Protein AF-A0A4Y5RX57-F1 (afdb_monomer_lite)

Structure (mmCIF, N/CA/C/O backbone):
data_AF-A0A4Y5RX57-F1
#
_entry.id   AF-A0A4Y5RX57-F1
#
loop_
_atom_site.group_PDB
_atom_site.id
_atom_site.type_symbol
_atom_site.label_atom_id
_atom_site.label_alt_id
_atom_site.label_comp_id
_atom_site.label_asym_id
_atom_site.label_entity_id
_atom_site.label_seq_id
_atom_site.pdbx_PDB_ins_code
_atom_site.Cartn_x
_atom_site.Cartn_y
_atom_site.Cartn_z
_atom_site.occupancy
_atom_site.B_iso_or_equiv
_atom_site.auth_seq_id
_atom_site.auth_comp_id
_atom_site.auth_asym_id
_atom_site.auth_atom_id
_atom_site.pdbx_PDB_model_num
ATOM 1 N N . ILE A 1 1 ? -6.504 8.879 -11.664 1.00 81.62 1 ILE A N 1
ATOM 2 C CA . ILE A 1 1 ? -5.402 7.897 -11.843 1.00 81.62 1 ILE A CA 1
ATOM 3 C C . ILE A 1 1 ? -5.694 6.903 -12.967 1.00 81.62 1 ILE A C 1
ATOM 5 O O . ILE A 1 1 ? -4.840 6.722 -13.817 1.00 81.62 1 ILE A O 1
ATOM 9 N N . MET A 1 2 ? -6.914 6.359 -13.044 1.00 87.00 2 MET A N 1
ATOM 10 C CA . MET A 1 2 ? -7.312 5.394 -14.079 1.00 87.00 2 MET A CA 1
ATOM 11 C C . MET A 1 2 ? -7.167 5.936 -15.513 1.00 87.00 2 MET A C 1
ATOM 13 O O . MET A 1 2 ? -6.501 5.310 -16.330 1.00 87.00 2 MET A O 1
ATOM 17 N N . GLU A 1 3 ? -7.710 7.120 -15.817 1.00 87.06 3 GLU A N 1
ATOM 18 C CA . GLU A 1 3 ? -7.596 7.709 -17.167 1.00 87.06 3 GLU A CA 1
ATOM 19 C C . GLU A 1 3 ? -6.145 7.977 -17.582 1.00 87.06 3 GLU A C 1
ATOM 21 O O . GLU A 1 3 ? -5.744 7.650 -18.697 1.00 87.06 3 GLU A O 1
ATOM 26 N N . PHE A 1 4 ? -5.329 8.488 -16.656 1.00 89.88 4 PHE A N 1
ATOM 27 C CA . PHE A 1 4 ? -3.900 8.687 -16.892 1.00 89.88 4 PHE A CA 1
ATOM 28 C C . PHE A 1 4 ? -3.190 7.364 -17.207 1.00 89.88 4 PHE A C 1
ATOM 30 O O . PHE A 1 4 ? -2.400 7.296 -18.145 1.00 89.88 4 PHE A O 1
ATOM 37 N N . SER A 1 5 ? -3.498 6.295 -16.466 1.00 87.62 5 SER A N 1
ATOM 38 C CA . SER A 1 5 ? -2.926 4.971 -16.711 1.00 87.62 5 SER A CA 1
ATOM 39 C C . SER A 1 5 ? -3.338 4.385 -18.064 1.00 87.62 5 SER A C 1
ATOM 41 O O . SER A 1 5 ? -2.511 3.721 -18.682 1.00 87.62 5 SER A O 1
ATOM 43 N N . MET A 1 6 ? -4.558 4.652 -18.555 1.00 86.50 6 MET A N 1
ATOM 44 C CA . MET A 1 6 ? -4.973 4.218 -19.902 1.00 86.50 6 MET A CA 1
ATOM 45 C C . MET A 1 6 ? -4.130 4.868 -20.992 1.00 86.50 6 MET A C 1
ATOM 47 O O . MET A 1 6 ? -3.714 4.196 -21.930 1.00 86.50 6 MET A O 1
ATOM 51 N N . TRP A 1 7 ? -3.864 6.165 -20.854 1.00 89.50 7 TRP A N 1
ATOM 52 C CA . TRP A 1 7 ? -3.035 6.892 -21.805 1.00 89.50 7 TRP A CA 1
ATOM 53 C C . TRP A 1 7 ? -1.556 6.483 -21.712 1.00 89.50 7 TRP A C 1
ATOM 55 O O . TRP A 1 7 ? -0.926 6.215 -22.731 1.00 89.50 7 TRP A O 1
ATOM 65 N N . TYR A 1 8 ? -1.009 6.368 -20.498 1.00 89.88 8 TYR A N 1
ATOM 66 C CA . TYR A 1 8 ? 0.408 6.060 -20.273 1.00 89.88 8 TYR A CA 1
ATOM 67 C C . TYR A 1 8 ? 0.797 4.629 -20.689 1.00 89.88 8 TYR A C 1
ATOM 69 O O . TYR A 1 8 ? 1.861 4.427 -21.267 1.00 89.88 8 TYR A O 1
ATOM 77 N N . MET A 1 9 ? -0.062 3.637 -20.421 1.00 87.56 9 MET A N 1
ATOM 78 C CA . MET A 1 9 ? 0.176 2.217 -20.739 1.00 87.56 9 MET A CA 1
ATOM 79 C C . MET A 1 9 ? -0.458 1.782 -22.072 1.00 87.56 9 MET A C 1
ATOM 81 O O . MET A 1 9 ? -0.570 0.586 -22.323 1.00 87.56 9 MET A O 1
ATOM 85 N N . HIS A 1 10 ? -0.886 2.713 -22.934 1.00 85.00 10 HIS A N 1
ATOM 86 C CA . HIS A 1 10 ? -1.651 2.402 -24.155 1.00 85.00 10 HIS A CA 1
ATOM 87 C C . HIS A 1 10 ? -0.942 1.411 -25.103 1.00 85.00 10 HIS A C 1
ATOM 89 O O . HIS A 1 10 ? -1.577 0.749 -25.921 1.00 85.00 10 HIS A O 1
ATOM 95 N N . THR A 1 11 ? 0.383 1.305 -25.025 1.00 84.56 11 THR A N 1
ATOM 96 C CA . THR A 1 11 ? 1.196 0.409 -25.859 1.00 84.56 11 THR A CA 1
ATOM 97 C C . THR A 1 11 ? 1.417 -0.983 -25.256 1.00 84.56 11 THR A C 1
ATOM 99 O O . THR A 1 11 ? 1.936 -1.855 -25.952 1.00 84.56 11 THR A O 1
ATOM 102 N N . ASP A 1 12 ? 1.036 -1.221 -23.996 1.00 85.19 12 ASP A N 1
ATOM 103 C CA . ASP A 1 12 ? 1.241 -2.502 -23.309 1.00 85.19 12 ASP A CA 1
ATOM 104 C C . ASP A 1 12 ? 0.097 -3.494 -23.628 1.00 85.19 12 ASP A C 1
ATOM 106 O O . ASP A 1 12 ? -1.075 -3.193 -23.370 1.00 85.19 12 ASP A O 1
ATOM 110 N N . PRO A 1 13 ? 0.394 -4.705 -24.144 1.00 84.25 13 PRO A N 1
ATOM 111 C CA . PRO A 1 13 ? -0.624 -5.716 -24.444 1.00 84.25 13 PRO A CA 1
ATOM 112 C C . PRO A 1 13 ? -1.380 -6.232 -23.205 1.00 84.25 13 PRO A C 1
ATOM 114 O O . PRO A 1 13 ? -2.476 -6.779 -23.341 1.00 84.25 13 PRO A O 1
ATOM 117 N N . TYR A 1 14 ? -0.839 -6.062 -21.994 1.00 86.75 14 TYR A N 1
ATOM 118 C CA . TYR A 1 14 ? -1.425 -6.552 -20.741 1.00 86.75 14 TYR A CA 1
ATOM 119 C C . TYR A 1 14 ? -2.121 -5.464 -19.907 1.00 86.75 14 TYR A C 1
ATOM 121 O O . TYR A 1 14 ? -2.437 -5.695 -18.733 1.00 86.75 14 TYR A O 1
ATOM 129 N N . ILE A 1 15 ? -2.442 -4.311 -20.506 1.00 87.25 15 ILE A N 1
ATOM 130 C CA . ILE A 1 15 ? -3.071 -3.159 -19.835 1.00 87.25 15 ILE A CA 1
ATOM 131 C C . ILE A 1 15 ? -4.309 -3.524 -18.998 1.00 87.25 15 ILE A C 1
ATOM 133 O O . ILE A 1 15 ? -4.464 -3.047 -17.875 1.00 87.25 15 ILE A O 1
ATOM 137 N N . ASN A 1 16 ? -5.151 -4.448 -19.475 1.00 87.88 16 ASN A N 1
ATOM 138 C CA . ASN A 1 16 ? -6.363 -4.878 -18.767 1.00 87.88 16 ASN A CA 1
ATOM 139 C C . ASN A 1 16 ? -6.067 -5.519 -17.402 1.00 87.88 16 ASN A C 1
ATOM 141 O O . ASN A 1 16 ? -6.861 -5.394 -16.469 1.00 87.88 16 ASN A O 1
ATOM 145 N N . ARG A 1 17 ? -4.937 -6.224 -17.266 1.00 89.25 17 ARG A N 1
ATOM 146 C CA . ARG A 1 17 ? -4.535 -6.847 -15.998 1.00 89.25 17 ARG A CA 1
ATOM 147 C C . ARG A 1 17 ? -3.961 -5.803 -15.039 1.00 89.25 17 ARG A C 1
ATOM 149 O O . ARG A 1 17 ? -4.326 -5.829 -13.867 1.00 89.25 17 ARG A O 1
ATOM 156 N N . PHE A 1 18 ? -3.169 -4.853 -15.540 1.00 90.56 18 PHE A N 1
ATOM 157 C CA . PHE A 1 18 ? -2.704 -3.708 -14.749 1.00 90.56 18 PHE A CA 1
ATOM 158 C C . PHE A 1 18 ? -3.888 -2.909 -14.195 1.00 90.56 18 PHE A C 1
ATOM 160 O O . PHE A 1 18 ? -3.945 -2.611 -13.006 1.00 90.56 18 PHE A O 1
ATOM 167 N N . PHE A 1 19 ? -4.891 -2.650 -15.037 1.00 90.94 19 PHE A N 1
ATOM 168 C CA . PHE A 1 19 ? -6.096 -1.922 -14.649 1.00 90.94 19 PHE A CA 1
ATOM 169 C C . PHE A 1 19 ? -6.887 -2.620 -13.541 1.00 90.94 19 PHE A C 1
ATOM 171 O O . PHE A 1 19 ? -7.376 -1.963 -12.625 1.00 90.94 19 PHE A O 1
ATOM 178 N N . LYS A 1 20 ? -6.984 -3.955 -13.585 1.00 92.06 20 LYS A N 1
ATOM 179 C CA . LYS A 1 20 ? -7.620 -4.743 -12.518 1.00 92.06 20 LYS A CA 1
ATOM 180 C C . LYS A 1 20 ? -6.857 -4.639 -11.199 1.00 92.06 20 LYS A C 1
ATOM 182 O O . LYS A 1 20 ? -7.493 -4.495 -10.159 1.00 92.06 20 LYS A O 1
ATOM 187 N N . TYR A 1 21 ? -5.524 -4.674 -11.230 1.00 93.38 21 TYR A N 1
ATOM 188 C CA . TYR A 1 21 ? -4.709 -4.484 -10.027 1.00 93.38 21 TYR A CA 1
ATOM 189 C C . TYR A 1 21 ? -4.822 -3.066 -9.473 1.00 93.38 21 TYR A C 1
ATOM 191 O O . TYR A 1 21 ? -4.994 -2.899 -8.269 1.00 93.38 21 TYR A O 1
ATOM 199 N N . LEU A 1 22 ? -4.824 -2.053 -10.339 1.00 93.56 22 LEU A N 1
ATOM 200 C CA . LEU A 1 22 ? -5.018 -0.665 -9.932 1.00 93.56 22 LEU A CA 1
ATOM 201 C 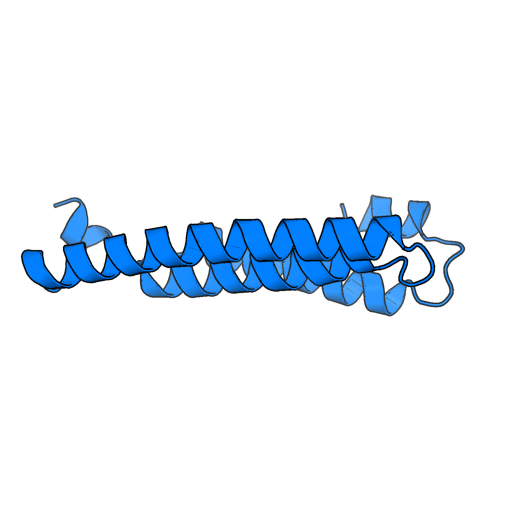C . LEU A 1 22 ? -6.419 -0.434 -9.344 1.00 93.56 22 LEU A C 1
ATOM 203 O O . LEU A 1 22 ? -6.560 0.246 -8.332 1.00 93.56 22 LEU A O 1
ATOM 207 N N . LEU A 1 23 ? -7.456 -1.042 -9.924 1.00 94.25 23 LEU A N 1
ATOM 208 C CA . LEU A 1 23 ? -8.807 -0.988 -9.371 1.00 94.25 23 LEU A CA 1
ATOM 209 C C . LEU A 1 23 ? -8.880 -1.675 -8.002 1.00 94.25 23 LEU A C 1
ATOM 211 O O . LEU A 1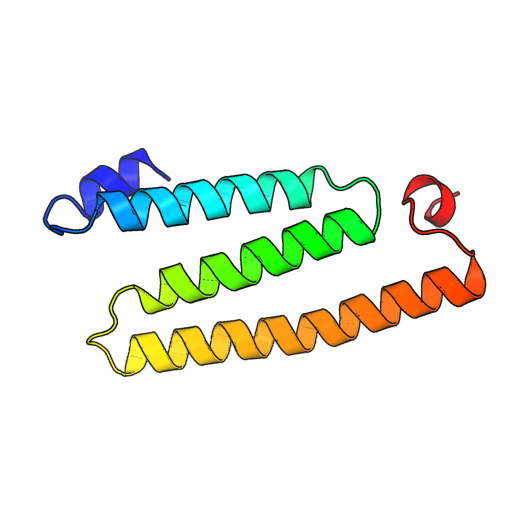 23 ? -9.453 -1.117 -7.071 1.00 94.25 23 LEU A O 1
ATOM 215 N N . MET A 1 24 ? -8.283 -2.861 -7.867 1.00 94.44 24 MET A N 1
ATOM 216 C CA . MET A 1 24 ? -8.249 -3.583 -6.596 1.00 94.44 24 MET A CA 1
ATOM 217 C C . MET A 1 24 ? -7.499 -2.788 -5.523 1.00 94.44 24 MET A C 1
ATOM 219 O O . MET A 1 24 ? -7.986 -2.703 -4.401 1.00 94.44 24 MET A O 1
ATOM 223 N N . PHE A 1 25 ? -6.400 -2.121 -5.887 1.00 94.88 25 PHE A N 1
ATOM 224 C CA . PHE A 1 25 ? -5.681 -1.197 -5.012 1.00 94.88 25 PHE A CA 1
ATOM 225 C C . PHE A 1 25 ? -6.581 -0.058 -4.502 1.00 94.88 25 PHE A C 1
ATOM 227 O O . PHE A 1 25 ? -6.607 0.232 -3.304 1.00 94.88 25 PHE A O 1
ATOM 234 N N . LEU A 1 26 ? -7.369 0.564 -5.386 1.00 94.88 26 LEU A N 1
ATOM 235 C CA . LEU A 1 26 ? -8.317 1.612 -4.993 1.00 94.88 26 LEU A CA 1
ATOM 236 C C . LEU A 1 26 ? -9.408 1.076 -4.057 1.00 94.88 26 LEU A C 1
ATOM 238 O O . LEU A 1 26 ? -9.741 1.734 -3.075 1.00 94.88 26 LEU A O 1
ATOM 242 N N . ILE A 1 27 ? -9.932 -0.125 -4.316 1.00 95.25 27 ILE A N 1
ATOM 243 C CA . ILE A 1 27 ? -10.930 -0.763 -3.445 1.00 95.25 27 ILE A CA 1
ATOM 244 C C . ILE A 1 27 ? -10.337 -1.039 -2.058 1.00 95.25 27 ILE A C 1
ATOM 246 O O . ILE A 1 27 ? -10.957 -0.691 -1.055 1.00 95.25 27 ILE A O 1
ATOM 250 N N . THR A 1 28 ? -9.129 -1.605 -1.975 1.00 94.69 28 THR A N 1
ATOM 251 C CA . THR A 1 28 ? -8.465 -1.861 -0.686 1.00 94.69 28 THR A CA 1
ATOM 252 C C . THR A 1 28 ? -8.191 -0.571 0.080 1.00 94.69 28 THR A C 1
ATOM 254 O O . THR A 1 28 ? -8.358 -0.535 1.296 1.00 94.69 28 THR A O 1
ATOM 257 N N . MET A 1 29 ? -7.868 0.517 -0.625 1.00 94.56 29 MET A N 1
ATOM 258 C CA . MET A 1 29 ? -7.699 1.830 -0.005 1.00 94.56 29 MET A CA 1
ATOM 259 C C . MET A 1 29 ? -9.022 2.381 0.546 1.00 94.56 29 MET A C 1
ATOM 261 O O . MET A 1 29 ? -9.046 2.946 1.636 1.00 94.56 29 MET A O 1
ATOM 265 N N . MET A 1 30 ? -10.142 2.177 -0.154 1.00 95.12 30 MET A N 1
ATOM 266 C CA . MET A 1 30 ? -11.460 2.557 0.365 1.00 95.12 30 MET A CA 1
ATOM 267 C C . MET A 1 30 ? -11.829 1.765 1.625 1.00 95.12 30 MET A C 1
ATOM 269 O O . MET A 1 30 ? -12.346 2.350 2.576 1.00 95.12 30 MET A O 1
ATOM 273 N N . ILE A 1 31 ? -11.529 0.461 1.674 1.00 94.06 31 ILE A N 1
ATOM 274 C CA . ILE A 1 31 ? -11.741 -0.371 2.875 1.00 94.06 31 ILE A CA 1
ATOM 275 C C . ILE A 1 31 ? -10.905 0.151 4.048 1.00 94.06 31 ILE A C 1
ATOM 277 O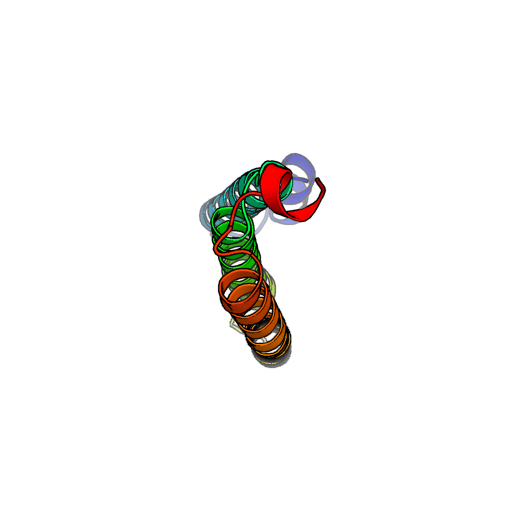 O . ILE A 1 31 ? -11.407 0.212 5.168 1.00 94.06 31 ILE A O 1
ATOM 281 N N . LEU A 1 32 ? -9.662 0.565 3.781 1.00 93.69 32 LEU A N 1
ATOM 282 C CA . LEU A 1 32 ? -8.754 1.124 4.781 1.00 93.69 32 LEU A CA 1
ATOM 283 C C . LEU A 1 32 ? -9.293 2.438 5.362 1.00 93.69 32 LEU A C 1
ATOM 285 O O . LEU A 1 32 ? -9.375 2.583 6.576 1.00 93.69 32 LEU A O 1
ATOM 289 N N . VAL A 1 33 ? -9.697 3.383 4.509 1.00 94.12 33 VAL A N 1
ATOM 290 C CA . VAL A 1 33 ? -10.176 4.712 4.942 1.00 94.12 33 VAL A CA 1
ATOM 291 C C . VAL A 1 33 ? -11.526 4.639 5.661 1.00 94.12 33 VAL A C 1
ATOM 293 O O . VAL A 1 33 ? -11.813 5.468 6.518 1.00 94.12 33 VAL A O 1
ATOM 296 N N . THR A 1 34 ? -12.358 3.651 5.331 1.00 93.31 34 THR A N 1
ATOM 297 C CA . THR A 1 34 ? -13.680 3.455 5.955 1.00 93.31 34 THR A CA 1
ATOM 298 C C . THR A 1 34 ? -13.654 2.520 7.163 1.00 93.31 34 THR A C 1
ATOM 300 O O . THR A 1 34 ? -14.711 2.181 7.696 1.00 93.31 34 THR A O 1
ATOM 303 N N . ALA A 1 35 ? -12.472 2.080 7.598 1.00 91.50 35 ALA A N 1
ATOM 304 C CA . ALA A 1 35 ? -12.348 1.154 8.709 1.00 91.50 35 ALA A CA 1
ATOM 305 C C . ALA A 1 35 ? -12.863 1.762 10.020 1.00 91.50 35 ALA A C 1
ATOM 307 O O . ALA A 1 35 ? -12.376 2.797 10.469 1.00 91.50 35 ALA A O 1
ATOM 308 N N . ASN A 1 36 ? -13.820 1.079 10.655 1.00 89.62 36 ASN A N 1
ATOM 309 C CA . ASN A 1 36 ? -14.368 1.478 11.959 1.00 89.62 36 ASN A CA 1
ATOM 310 C C . ASN A 1 36 ? -13.821 0.647 13.138 1.00 89.62 36 ASN A C 1
ATOM 312 O O . ASN A 1 36 ? -14.077 0.938 14.305 1.00 89.62 36 ASN A O 1
ATOM 316 N N . ASN A 1 37 ? -13.045 -0.389 12.838 1.00 89.50 37 ASN A N 1
ATOM 317 C CA . ASN A 1 37 ? -12.370 -1.211 13.828 1.00 89.50 37 ASN A CA 1
ATOM 318 C C . ASN A 1 37 ? -10.940 -1.515 13.379 1.00 89.50 37 ASN A C 1
ATOM 320 O O . ASN A 1 37 ? -10.605 -1.458 12.190 1.00 89.50 37 ASN A O 1
ATOM 324 N N . LEU A 1 38 ? -10.089 -1.857 14.348 1.00 89.19 38 LEU A N 1
ATOM 325 C CA . LEU A 1 38 ? -8.685 -2.185 14.100 1.00 89.19 38 LEU A CA 1
ATOM 326 C C . LEU A 1 38 ? -8.533 -3.387 13.156 1.00 89.19 38 LEU A C 1
ATOM 328 O O . LEU A 1 38 ? -7.560 -3.462 12.410 1.00 89.19 38 LEU A O 1
ATOM 332 N N . PHE A 1 39 ? -9.499 -4.311 13.146 1.00 89.12 39 PHE A N 1
ATOM 333 C CA . PHE A 1 39 ? -9.467 -5.486 12.274 1.00 89.12 39 PHE A CA 1
ATOM 334 C C . PHE A 1 39 ? -9.690 -5.151 10.798 1.00 89.12 39 PHE A C 1
ATOM 336 O O . PHE A 1 39 ? -8.925 -5.581 9.940 1.00 89.12 39 PHE A O 1
ATOM 343 N N . GLN A 1 40 ? -10.705 -4.349 10.485 1.00 91.25 40 GLN A N 1
ATOM 344 C CA . GLN A 1 40 ? -10.975 -3.867 9.134 1.00 91.25 40 GLN A CA 1
ATOM 345 C C . GLN A 1 40 ? -9.832 -2.978 8.643 1.00 91.25 40 GLN A C 1
ATOM 347 O O . GLN A 1 40 ? -9.460 -3.065 7.472 1.00 91.25 40 GLN A O 1
ATOM 352 N N . LEU A 1 41 ? -9.235 -2.179 9.538 1.00 92.94 4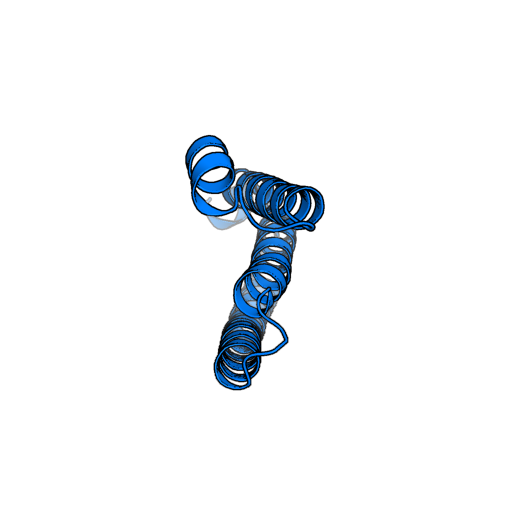1 LEU A N 1
ATOM 353 C CA . LEU A 1 41 ? -8.052 -1.386 9.216 1.00 92.94 41 LEU A CA 1
ATOM 354 C C . LEU A 1 41 ? -6.882 -2.299 8.821 1.00 92.94 41 LEU A C 1
ATOM 356 O O . LEU A 1 41 ? -6.249 -2.052 7.798 1.00 92.94 41 LEU A O 1
ATOM 360 N N . PHE A 1 42 ? -6.654 -3.386 9.565 1.00 93.00 42 PHE A N 1
ATOM 361 C CA . PHE A 1 42 ? -5.628 -4.381 9.243 1.00 93.00 42 PHE A CA 1
ATOM 362 C C . PHE A 1 42 ? -5.884 -5.080 7.898 1.00 93.00 42 PHE A C 1
ATOM 364 O O . PHE A 1 42 ? -4.971 -5.218 7.089 1.00 93.00 42 PHE A O 1
ATOM 371 N N . ILE A 1 43 ? -7.133 -5.456 7.603 1.00 92.62 43 ILE A N 1
ATOM 372 C CA . ILE A 1 43 ? -7.499 -6.049 6.304 1.00 92.62 43 ILE A CA 1
ATOM 373 C C . ILE A 1 43 ? -7.220 -5.073 5.152 1.00 92.62 43 ILE A C 1
ATOM 375 O O . ILE A 1 43 ? -6.653 -5.463 4.129 1.00 92.62 43 ILE A O 1
ATOM 379 N N . GLY A 1 44 ? -7.616 -3.806 5.304 1.00 94.19 44 GLY A N 1
ATOM 380 C CA . GLY A 1 44 ? -7.340 -2.769 4.310 1.00 94.19 44 GLY A CA 1
ATOM 381 C C . GLY A 1 44 ? -5.839 -2.554 4.114 1.00 94.19 44 GLY A C 1
ATOM 382 O O . GLY A 1 44 ? -5.369 -2.480 2.979 1.00 94.19 44 GLY A O 1
ATOM 383 N N . TRP A 1 45 ? -5.086 -2.519 5.214 1.00 94.50 45 TRP A N 1
ATOM 384 C CA . TRP A 1 45 ? -3.634 -2.357 5.236 1.00 94.50 45 TRP A CA 1
ATOM 385 C C . TRP A 1 45 ? -2.908 -3.474 4.474 1.00 94.50 45 TRP A C 1
ATOM 387 O O . TRP A 1 45 ? -2.153 -3.198 3.540 1.00 94.50 45 TRP A O 1
ATOM 397 N N . GLU A 1 46 ? -3.215 -4.736 4.783 1.00 93.75 46 GLU A N 1
ATOM 398 C CA . GLU A 1 46 ? -2.692 -5.910 4.071 1.00 93.75 46 GLU A CA 1
ATOM 399 C C . GLU A 1 46 ? -3.019 -5.873 2.574 1.00 93.75 46 GLU A C 1
ATOM 401 O O . GLU A 1 46 ? -2.161 -6.128 1.724 1.00 93.75 46 GLU A O 1
ATOM 406 N N . GLY A 1 47 ? -4.265 -5.526 2.237 1.00 92.94 47 GLY A N 1
ATOM 407 C CA . GLY A 1 47 ? -4.723 -5.431 0.854 1.00 92.94 47 GLY A CA 1
ATOM 408 C C . GLY A 1 47 ? -3.921 -4.411 0.044 1.00 92.94 47 GLY A C 1
ATOM 409 O O . GLY A 1 47 ? -3.455 -4.719 -1.057 1.00 92.94 47 GLY A O 1
ATOM 410 N N . VAL A 1 48 ? -3.694 -3.223 0.611 1.00 94.50 48 VAL A N 1
ATOM 411 C CA . VAL A 1 48 ? -2.857 -2.175 0.006 1.00 94.50 48 VAL A CA 1
ATOM 412 C C . VAL A 1 48 ? -1.402 -2.650 -0.125 1.00 94.50 48 VAL A C 1
ATOM 414 O O . VAL A 1 48 ? -0.770 -2.432 -1.166 1.00 94.50 48 VAL A O 1
ATOM 417 N N . GLY A 1 49 ? -0.878 -3.364 0.875 1.00 93.12 49 GLY A N 1
ATOM 418 C CA . GLY A 1 49 ? 0.470 -3.938 0.857 1.00 93.12 49 GLY A CA 1
ATOM 419 C C . GLY A 1 49 ? 0.691 -4.967 -0.260 1.00 93.12 49 GLY A C 1
ATOM 420 O O . GLY A 1 49 ? 1.688 -4.904 -0.979 1.00 93.12 49 GLY A O 1
ATOM 421 N N . ILE A 1 50 ? -0.258 -5.881 -0.474 1.00 92.19 50 ILE A N 1
ATOM 422 C CA . ILE A 1 50 ? -0.158 -6.906 -1.528 1.00 92.19 50 ILE A CA 1
ATOM 423 C C . ILE A 1 50 ? -0.323 -6.283 -2.920 1.00 92.19 50 ILE A C 1
ATOM 425 O O . ILE A 1 50 ? 0.428 -6.608 -3.842 1.00 92.19 50 ILE A O 1
ATOM 429 N N . MET A 1 51 ? -1.288 -5.375 -3.094 1.00 93.06 51 MET A N 1
ATOM 430 C CA . MET A 1 51 ? -1.522 -4.747 -4.397 1.00 93.06 51 MET A CA 1
ATOM 431 C C . MET A 1 51 ? -0.370 -3.822 -4.804 1.00 93.06 51 MET A C 1
ATOM 433 O O . MET A 1 51 ? 0.016 -3.815 -5.973 1.00 93.06 51 MET A O 1
ATOM 437 N N . SER A 1 52 ? 0.231 -3.094 -3.856 1.00 91.19 52 SER A N 1
ATOM 438 C CA . SER A 1 52 ? 1.422 -2.276 -4.131 1.00 91.19 52 SER A CA 1
ATOM 439 C C . SER A 1 52 ? 2.619 -3.125 -4.569 1.00 91.19 52 SER A C 1
ATOM 441 O O . SER A 1 52 ? 3.269 -2.775 -5.553 1.00 91.19 52 SER A O 1
ATOM 443 N N . PHE A 1 53 ? 2.855 -4.281 -3.938 1.00 91.00 53 PHE A N 1
ATOM 444 C CA . PHE A 1 53 ? 3.885 -5.234 -4.370 1.00 91.00 53 PHE A CA 1
ATOM 445 C C . PHE A 1 53 ? 3.707 -5.659 -5.837 1.00 91.00 53 PHE A C 1
ATOM 447 O O . PHE A 1 53 ? 4.651 -5.595 -6.626 1.00 91.00 53 PHE A O 1
ATOM 454 N N . LEU A 1 54 ? 2.485 -6.042 -6.224 1.00 90.31 54 LEU A N 1
ATOM 455 C CA . LEU A 1 54 ? 2.182 -6.481 -7.591 1.00 90.31 54 LEU A CA 1
ATOM 456 C C . LEU A 1 54 ? 2.330 -5.358 -8.627 1.00 90.31 54 LEU A C 1
ATOM 458 O O . LEU A 1 54 ? 2.763 -5.621 -9.748 1.00 90.31 54 LEU A O 1
ATOM 462 N N . LEU A 1 55 ? 1.976 -4.121 -8.267 1.00 90.50 55 LEU A N 1
ATOM 463 C CA . LEU A 1 55 ? 2.082 -2.963 -9.159 1.00 90.50 55 LEU A CA 1
ATOM 464 C C . LEU A 1 55 ? 3.535 -2.501 -9.346 1.00 90.50 55 LEU A C 1
ATOM 466 O O . LEU A 1 55 ? 3.921 -2.179 -10.468 1.00 90.50 55 LEU A O 1
ATOM 470 N N . ILE A 1 56 ? 4.353 -2.506 -8.287 1.00 89.88 56 ILE A N 1
ATOM 471 C CA . ILE A 1 56 ? 5.790 -2.181 -8.376 1.00 89.88 56 ILE A CA 1
ATOM 472 C C . ILE A 1 56 ? 6.517 -3.246 -9.207 1.00 89.88 56 ILE A C 1
ATOM 474 O O . ILE A 1 56 ? 7.311 -2.921 -10.089 1.00 89.88 56 ILE A O 1
ATOM 478 N N . GLY A 1 57 ? 6.188 -4.518 -8.977 1.00 87.19 57 GLY A N 1
ATOM 479 C CA . GLY A 1 57 ? 6.746 -5.656 -9.704 1.00 87.19 57 GLY A CA 1
ATOM 480 C C . GLY A 1 57 ? 6.184 -5.866 -11.114 1.00 87.19 57 GLY A C 1
ATOM 481 O O . GLY A 1 57 ? 6.486 -6.892 -11.714 1.00 87.19 57 GLY A O 1
ATOM 482 N N . TRP A 1 58 ? 5.374 -4.947 -11.663 1.00 88.19 58 TRP A N 1
ATOM 483 C CA . TRP A 1 58 ? 4.715 -5.134 -12.967 1.00 88.19 58 TRP A CA 1
ATOM 484 C C . TRP A 1 58 ? 5.705 -5.452 -14.097 1.00 88.19 58 TRP A C 1
ATOM 486 O O . TRP A 1 58 ? 5.473 -6.337 -14.921 1.00 88.19 58 TRP A O 1
ATOM 496 N N . TRP A 1 59 ? 6.844 -4.758 -14.115 1.00 84.50 59 TRP A N 1
ATOM 497 C CA . TRP A 1 59 ? 7.899 -4.956 -15.108 1.00 84.50 59 TRP A CA 1
ATOM 498 C C . TRP A 1 59 ? 8.854 -6.081 -14.690 1.00 84.50 59 TRP A C 1
ATOM 500 O O . TRP A 1 59 ? 10.040 -5.839 -14.464 1.00 84.50 59 TRP A O 1
ATOM 510 N N . TYR A 1 60 ? 8.346 -7.318 -14.642 1.00 75.50 60 TYR A N 1
ATOM 511 C CA . TYR A 1 60 ? 9.071 -8.514 -14.175 1.00 75.50 60 TYR A CA 1
ATOM 512 C C . TYR A 1 60 ? 10.449 -8.734 -14.824 1.00 75.50 60 TYR A C 1
ATOM 514 O O . TYR A 1 60 ? 11.320 -9.363 -14.225 1.00 75.50 60 TYR A O 1
ATOM 522 N N . GLY A 1 61 ? 10.654 -8.233 -16.049 1.00 73.69 61 GLY A N 1
ATOM 523 C CA . GLY A 1 61 ? 11.912 -8.360 -16.791 1.00 73.69 61 GLY A CA 1
ATOM 524 C C . GLY A 1 61 ? 13.061 -7.488 -16.271 1.00 73.69 61 GLY A C 1
ATOM 525 O O . GLY A 1 61 ? 14.200 -7.692 -16.682 1.00 73.69 61 GLY A O 1
ATOM 526 N N . ARG A 1 62 ? 12.798 -6.524 -15.379 1.00 83.00 62 ARG A N 1
ATOM 527 C CA . ARG A 1 62 ? 13.833 -5.681 -14.766 1.00 83.00 62 ARG A CA 1
ATOM 528 C C . ARG A 1 62 ? 14.147 -6.198 -13.368 1.00 83.00 62 ARG A C 1
ATOM 530 O O . ARG A 1 62 ? 13.294 -6.142 -12.484 1.00 83.00 62 ARG A O 1
ATOM 537 N N . ALA A 1 63 ? 15.383 -6.650 -13.157 1.00 81.38 63 ALA A N 1
ATOM 538 C CA . ALA A 1 63 ? 15.843 -7.110 -11.846 1.00 81.38 63 ALA A CA 1
ATOM 539 C C . ALA A 1 63 ? 15.628 -6.040 -10.759 1.00 81.38 63 ALA A C 1
ATOM 541 O O . ALA A 1 63 ? 15.160 -6.369 -9.673 1.00 81.38 63 ALA A O 1
ATOM 542 N N . ASP A 1 64 ? 15.848 -4.766 -11.097 1.00 83.25 64 ASP A N 1
ATOM 543 C CA . ASP A 1 64 ? 15.644 -3.629 -10.191 1.00 83.25 64 ASP A CA 1
ATOM 544 C C . ASP A 1 64 ? 14.182 -3.459 -9.747 1.00 83.25 64 ASP A C 1
ATOM 546 O O . ASP A 1 64 ? 13.912 -3.078 -8.612 1.00 83.25 64 ASP A O 1
ATOM 550 N N . ALA A 1 65 ? 13.214 -3.761 -10.620 1.00 82.44 65 ALA A N 1
ATOM 551 C CA . ALA A 1 65 ? 11.796 -3.668 -10.271 1.00 82.44 65 ALA A CA 1
ATOM 552 C C . ALA A 1 65 ? 11.393 -4.783 -9.294 1.00 82.44 65 ALA A C 1
ATOM 554 O O . ALA A 1 65 ? 10.641 -4.544 -8.350 1.00 82.44 65 ALA A O 1
ATOM 555 N N . ASN A 1 66 ? 11.940 -5.988 -9.478 1.00 85.50 66 ASN A N 1
ATOM 556 C CA . ASN A 1 66 ? 11.684 -7.114 -8.583 1.00 85.50 66 ASN A CA 1
ATOM 557 C C . ASN A 1 66 ? 12.334 -6.910 -7.208 1.00 85.50 66 ASN A C 1
ATOM 559 O O . ASN A 1 66 ? 11.710 -7.216 -6.191 1.00 85.50 66 ASN A O 1
ATOM 563 N N . THR A 1 67 ? 13.557 -6.370 -7.152 1.00 88.19 67 THR A N 1
ATOM 564 C CA . THR A 1 67 ? 14.212 -6.053 -5.873 1.00 88.19 67 THR A CA 1
ATOM 565 C C . THR A 1 67 ? 13.494 -4.919 -5.146 1.00 88.19 67 THR A C 1
ATOM 567 O O . THR A 1 67 ? 13.267 -5.034 -3.943 1.00 88.19 67 THR A O 1
ATOM 570 N N . ALA A 1 68 ? 13.048 -3.879 -5.859 1.00 88.81 68 ALA A N 1
ATOM 571 C CA . ALA A 1 68 ? 12.250 -2.798 -5.282 1.00 88.81 68 ALA A CA 1
ATOM 572 C C . ALA A 1 68 ? 10.889 -3.288 -4.757 1.00 88.81 68 ALA A C 1
ATOM 574 O O . ALA A 1 68 ? 10.481 -2.914 -3.657 1.00 88.81 68 ALA A O 1
ATOM 575 N N . ALA A 1 69 ? 10.202 -4.166 -5.497 1.00 88.62 69 ALA A N 1
ATOM 576 C CA . ALA A 1 69 ? 8.957 -4.775 -5.033 1.00 88.62 69 ALA A CA 1
ATOM 577 C C . ALA A 1 69 ? 9.192 -5.593 -3.754 1.00 88.62 69 ALA A C 1
ATOM 579 O O . ALA A 1 69 ? 8.464 -5.438 -2.773 1.00 88.62 69 ALA A O 1
ATOM 580 N N . LEU A 1 70 ? 10.250 -6.412 -3.725 1.00 89.31 70 LEU A N 1
ATOM 581 C CA . LEU A 1 70 ? 10.608 -7.200 -2.546 1.00 89.31 70 LEU A CA 1
ATOM 582 C C . LEU A 1 70 ? 10.921 -6.310 -1.331 1.00 89.31 70 LEU A C 1
ATOM 584 O O . LEU A 1 70 ? 10.485 -6.603 -0.220 1.00 89.31 70 LEU A O 1
ATOM 588 N N . GLN A 1 71 ? 11.642 -5.208 -1.533 1.00 91.06 71 GLN A N 1
ATOM 589 C CA . GLN A 1 71 ? 11.898 -4.235 -0.472 1.00 91.06 71 GLN A CA 1
ATOM 590 C C . GLN A 1 71 ? 10.591 -3.644 0.061 1.00 91.06 71 GLN A C 1
ATOM 592 O O . GLN A 1 71 ? 10.375 -3.642 1.270 1.00 91.06 71 GLN A O 1
ATOM 597 N N . ALA A 1 72 ? 9.689 -3.213 -0.824 1.00 90.00 72 ALA A N 1
ATOM 598 C CA . 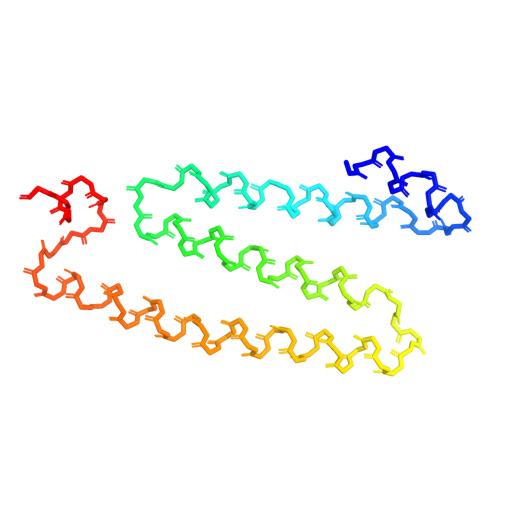ALA A 1 72 ? 8.408 -2.633 -0.432 1.00 90.00 72 ALA A CA 1
ATOM 599 C C . ALA A 1 72 ? 7.567 -3.593 0.427 1.00 90.00 72 ALA A C 1
ATOM 601 O O . ALA A 1 72 ? 7.032 -3.184 1.458 1.00 90.00 72 ALA A O 1
ATOM 602 N N . ILE A 1 73 ? 7.490 -4.879 0.059 1.00 92.19 73 ILE A N 1
ATOM 603 C CA . ILE A 1 73 ? 6.740 -5.850 0.866 1.00 92.19 73 ILE A CA 1
ATOM 604 C C . ILE A 1 73 ? 7.433 -6.148 2.198 1.00 92.19 73 ILE A C 1
ATOM 606 O O . ILE A 1 73 ? 6.747 -6.263 3.205 1.00 92.19 73 ILE A O 1
ATOM 610 N N . LEU A 1 74 ? 8.767 -6.210 2.248 1.00 92.06 74 LEU A N 1
ATOM 611 C CA . LEU A 1 74 ? 9.493 -6.414 3.506 1.00 92.06 74 LEU A CA 1
ATOM 612 C C . LEU A 1 74 ? 9.254 -5.267 4.494 1.00 92.06 74 LEU A C 1
ATOM 614 O O . LEU A 1 74 ? 8.991 -5.524 5.668 1.00 92.06 74 LEU A O 1
ATOM 618 N N . TYR A 1 75 ? 9.285 -4.017 4.026 1.00 92.50 75 TYR A N 1
ATOM 619 C CA . TYR A 1 75 ? 8.986 -2.863 4.875 1.00 92.50 75 TYR A CA 1
ATOM 620 C C . TYR A 1 75 ? 7.541 -2.879 5.384 1.00 92.50 75 TYR A C 1
ATOM 622 O O . TYR A 1 75 ? 7.323 -2.637 6.571 1.00 92.50 75 TYR A O 1
ATOM 630 N N . ASN A 1 76 ? 6.573 -3.241 4.534 1.00 93.25 76 ASN A N 1
ATOM 631 C CA . ASN A 1 76 ? 5.183 -3.411 4.968 1.00 93.25 76 ASN A CA 1
ATOM 632 C C . ASN A 1 76 ? 5.058 -4.493 6.048 1.00 93.25 76 ASN A C 1
ATOM 634 O O . ASN A 1 76 ? 4.463 -4.239 7.088 1.00 93.25 76 ASN A O 1
ATOM 638 N N . ARG A 1 77 ? 5.723 -5.642 5.873 1.00 93.81 77 ARG A N 1
ATOM 639 C CA . ARG A 1 77 ? 5.693 -6.758 6.836 1.00 93.81 77 ARG A CA 1
ATOM 640 C C . ARG A 1 77 ? 6.252 -6.391 8.206 1.00 93.81 77 ARG A C 1
ATOM 642 O O . ARG A 1 77 ? 5.738 -6.851 9.221 1.00 93.81 77 ARG A O 1
ATOM 649 N N . ILE A 1 78 ? 7.281 -5.547 8.255 1.00 93.44 78 ILE A N 1
ATOM 650 C CA . ILE A 1 78 ? 7.796 -5.009 9.522 1.00 93.44 78 ILE A CA 1
ATOM 651 C C . ILE A 1 78 ? 6.748 -4.098 10.181 1.00 93.44 78 ILE A C 1
ATOM 653 O O . ILE A 1 78 ? 6.545 -4.173 11.393 1.00 93.44 78 ILE A O 1
ATOM 657 N N . GLY A 1 79 ? 6.052 -3.277 9.389 1.00 91.31 79 GLY A N 1
ATOM 658 C CA . GLY A 1 79 ? 4.921 -2.472 9.854 1.00 91.31 79 GLY A CA 1
ATOM 659 C C . GLY A 1 79 ? 3.781 -3.319 10.428 1.00 91.31 79 GLY A C 1
ATOM 660 O O . GLY A 1 79 ? 3.267 -2.993 11.497 1.00 91.31 79 GLY A O 1
ATOM 661 N N . ASP A 1 80 ? 3.450 -4.443 9.785 1.00 92.50 80 ASP A N 1
ATOM 662 C CA . ASP A 1 80 ? 2.388 -5.360 10.225 1.00 92.50 80 ASP A CA 1
ATOM 663 C C . ASP A 1 80 ? 2.661 -5.913 11.631 1.00 92.50 80 ASP A C 1
ATOM 665 O O . ASP A 1 80 ? 1.751 -6.007 12.451 1.00 92.50 80 ASP A O 1
ATOM 669 N N . VAL A 1 81 ? 3.922 -6.215 11.963 1.00 93.31 81 VAL A N 1
ATOM 670 C CA . VAL A 1 81 ? 4.315 -6.652 13.317 1.00 93.31 81 VAL A CA 1
ATOM 671 C C . VAL A 1 81 ? 4.037 -5.557 14.354 1.00 93.31 81 VAL A C 1
ATOM 673 O O . VAL A 1 81 ? 3.517 -5.839 15.439 1.00 93.31 81 VAL A O 1
ATOM 676 N N . GLY A 1 82 ? 4.332 -4.298 14.021 1.00 92.31 82 GLY A N 1
ATOM 677 C CA . GLY A 1 82 ? 3.993 -3.150 14.867 1.00 92.31 82 GLY A CA 1
ATOM 678 C C . GLY A 1 82 ? 2.479 -2.976 15.026 1.00 92.31 82 GLY A C 1
ATOM 679 O O . GLY A 1 82 ? 1.980 -2.730 16.123 1.00 92.31 82 GLY A O 1
ATOM 680 N N . PHE A 1 83 ? 1.725 -3.181 13.949 1.00 91.50 83 PHE A N 1
ATOM 681 C CA . PHE A 1 83 ? 0.268 -3.094 13.976 1.00 91.50 83 PHE A CA 1
ATOM 682 C C . PHE A 1 83 ? -0.356 -4.196 14.847 1.00 91.50 83 PHE A C 1
ATOM 684 O O . PHE A 1 83 ? -1.201 -3.922 15.699 1.00 91.50 83 PHE A O 1
ATOM 691 N N . ILE A 1 8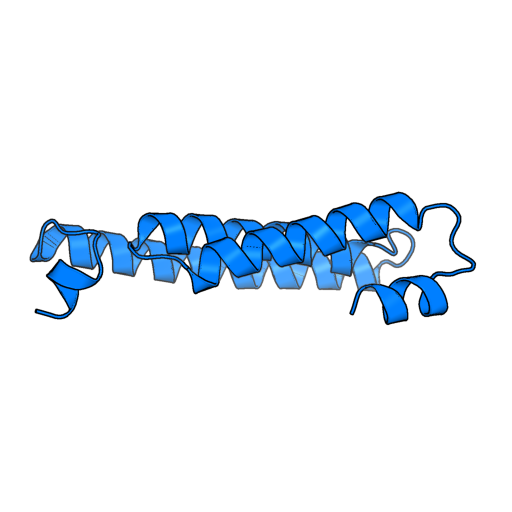4 ? 0.088 -5.444 14.681 1.00 91.94 84 ILE A N 1
ATOM 692 C CA . ILE A 1 84 ? -0.405 -6.597 15.445 1.00 91.94 84 ILE A CA 1
ATOM 693 C C . ILE A 1 84 ? -0.069 -6.450 16.933 1.00 91.94 84 ILE A C 1
ATOM 695 O O . ILE A 1 84 ? -0.900 -6.767 17.783 1.00 91.94 84 ILE A O 1
ATOM 699 N N . THR A 1 85 ? 1.116 -5.936 17.272 1.00 91.56 85 THR A N 1
ATOM 700 C CA . THR A 1 85 ? 1.480 -5.686 18.677 1.00 91.56 85 THR A CA 1
ATOM 701 C C . THR A 1 85 ? 0.611 -4.596 19.306 1.00 91.56 85 THR A C 1
ATOM 703 O O . THR A 1 85 ? 0.150 -4.778 20.433 1.00 91.56 85 THR A O 1
ATOM 706 N N . ALA A 1 86 ? 0.292 -3.522 18.577 1.00 87.75 86 ALA A N 1
ATOM 707 C CA . ALA A 1 86 ? -0.671 -2.519 19.035 1.00 87.75 86 ALA A CA 1
ATOM 708 C C . ALA A 1 86 ? -2.072 -3.122 19.240 1.00 87.75 86 ALA A C 1
ATOM 710 O O . ALA A 1 86 ? -2.693 -2.912 20.280 1.00 87.75 86 ALA A O 1
ATOM 711 N N . MET A 1 87 ? -2.550 -3.935 18.295 1.00 88.38 87 MET A N 1
ATOM 712 C CA . MET A 1 87 ? -3.835 -4.627 18.411 1.00 88.38 87 MET A CA 1
ATOM 713 C C . MET A 1 87 ? -3.885 -5.555 19.636 1.00 88.38 87 MET A C 1
ATOM 715 O O . MET A 1 87 ? -4.865 -5.532 20.380 1.00 88.38 87 MET A O 1
ATOM 719 N N . ALA A 1 88 ? -2.820 -6.322 19.891 1.00 88.25 88 ALA A N 1
ATOM 720 C CA . ALA A 1 88 ? -2.702 -7.182 21.069 1.00 88.25 88 ALA A CA 1
ATOM 721 C C . ALA A 1 88 ? -2.698 -6.381 22.383 1.00 88.25 88 ALA A C 1
ATOM 723 O O . ALA A 1 88 ? -3.294 -6.808 23.373 1.00 88.25 88 ALA A O 1
ATOM 724 N N . TRP A 1 89 ? -2.073 -5.200 22.392 1.00 88.31 89 TRP A N 1
ATOM 725 C CA . TRP A 1 89 ? -2.091 -4.298 23.541 1.00 88.31 89 TRP A CA 1
ATOM 726 C C . TRP A 1 89 ? -3.506 -3.788 23.838 1.00 88.31 89 TRP A C 1
ATOM 728 O O . TRP A 1 89 ? -3.953 -3.864 24.986 1.00 88.31 89 TRP A O 1
ATOM 738 N N . PHE A 1 90 ? -4.223 -3.273 22.832 1.00 85.56 90 PHE A N 1
ATOM 739 C CA . PHE A 1 90 ? -5.593 -2.766 23.005 1.00 85.56 90 PHE A CA 1
ATOM 740 C C . PHE A 1 90 ? -6.549 -3.861 23.481 1.00 85.56 90 PHE A C 1
ATOM 742 O O . PHE A 1 90 ? -7.341 -3.639 24.397 1.00 85.56 90 PHE A O 1
ATOM 749 N N . LEU A 1 91 ? -6.393 -5.068 22.942 1.00 84.94 91 LEU A N 1
ATOM 750 C CA . LEU A 1 91 ? -7.069 -6.274 23.409 1.00 84.94 91 LEU A CA 1
ATOM 751 C C . LEU A 1 91 ? -6.845 -6.541 24.899 1.00 84.94 91 LEU A C 1
ATOM 753 O O . LEU A 1 91 ? -7.808 -6.696 25.642 1.00 84.94 91 LEU A O 1
ATOM 757 N N . ALA A 1 92 ? -5.588 -6.566 25.344 1.00 84.81 92 ALA A N 1
ATOM 758 C CA . ALA A 1 92 ? -5.249 -6.903 26.724 1.00 84.81 92 ALA A CA 1
ATOM 759 C C . ALA A 1 92 ? -5.758 -5.873 27.748 1.00 84.81 92 ALA A C 1
ATOM 761 O O . ALA A 1 92 ? -6.033 -6.236 28.889 1.00 84.81 92 ALA A O 1
ATOM 762 N N . ASN A 1 93 ? -5.874 -4.599 27.357 1.00 81.94 93 ASN A N 1
ATOM 763 C CA . ASN A 1 93 ? -6.255 -3.519 28.271 1.00 81.94 93 ASN A CA 1
ATOM 764 C C . ASN A 1 93 ? -7.754 -3.198 28.236 1.00 81.94 93 ASN A C 1
ATOM 766 O O . ASN A 1 93 ? -8.353 -2.984 29.285 1.00 81.94 93 ASN A O 1
ATOM 770 N N . MET A 1 94 ? -8.355 -3.145 27.045 1.00 75.50 94 MET A N 1
ATOM 771 C CA . MET A 1 94 ? -9.715 -2.628 26.845 1.00 75.50 94 MET A CA 1
ATOM 772 C C . MET A 1 94 ? -10.692 -3.700 26.344 1.00 75.50 94 MET A C 1
ATOM 774 O O . MET A 1 94 ? -11.888 -3.436 26.286 1.00 75.50 94 MET A O 1
ATOM 778 N N . ASN A 1 95 ? -10.208 -4.905 25.988 1.00 77.62 95 ASN A N 1
ATOM 779 C CA . ASN A 1 95 ? -10.994 -5.981 25.359 1.00 77.62 95 ASN A CA 1
ATOM 780 C C . ASN A 1 95 ? -11.824 -5.510 24.146 1.00 77.62 95 ASN A C 1
ATOM 782 O O . ASN A 1 95 ? -12.860 -6.084 23.815 1.00 77.62 95 ASN A O 1
ATOM 786 N N . ALA A 1 96 ? -11.349 -4.466 23.469 1.00 76.19 96 ALA A N 1
ATOM 787 C CA . ALA A 1 96 ? -12.080 -3.726 22.456 1.00 76.19 96 ALA A CA 1
ATOM 788 C C . ALA A 1 96 ? -11.272 -3.631 21.162 1.00 76.19 96 ALA A C 1
ATOM 790 O O . ALA A 1 96 ? -10.062 -3.409 21.185 1.00 76.19 96 ALA A O 1
ATOM 791 N N . TRP A 1 97 ? -11.961 -3.780 20.032 1.00 74.19 97 TRP A N 1
ATOM 792 C CA . TRP A 1 97 ? -11.383 -3.627 18.690 1.00 74.19 97 TRP A CA 1
ATOM 793 C C . TRP A 1 97 ? -11.990 -2.444 17.934 1.00 74.19 97 TRP A C 1
ATOM 795 O O . TRP A 1 97 ? -11.453 -2.039 16.901 1.00 74.19 97 TRP A O 1
ATOM 805 N N . ASP A 1 98 ? -13.106 -1.907 18.428 1.00 82.88 98 ASP A N 1
ATOM 806 C CA . ASP A 1 98 ? -13.812 -0.779 17.834 1.00 82.88 98 ASP A CA 1
ATOM 807 C C . ASP A 1 98 ? -13.170 0.540 18.253 1.00 82.88 98 ASP A C 1
ATOM 809 O O . ASP A 1 98 ? -12.889 0.766 19.433 1.00 82.88 98 ASP A O 1
ATOM 813 N N . PHE A 1 99 ? -13.008 1.459 17.299 1.00 81.25 99 PHE A N 1
ATOM 814 C CA . PHE A 1 99 ? -12.439 2.775 17.593 1.00 81.25 99 PHE A CA 1
ATOM 815 C C . PHE A 1 99 ? -13.265 3.544 18.623 1.00 81.25 99 PHE A C 1
ATOM 817 O O . PHE A 1 99 ? -12.704 4.222 19.479 1.00 81.25 99 PHE A O 1
ATOM 824 N N . GLN A 1 100 ? -14.589 3.391 18.595 1.00 78.25 100 GLN A N 1
ATOM 825 C CA . GLN A 1 100 ? -15.474 4.047 19.552 1.00 78.25 100 GLN A CA 1
ATOM 826 C C . GLN A 1 100 ? -15.165 3.660 21.006 1.00 78.25 100 GLN A C 1
ATOM 828 O O . GLN A 1 100 ? -15.277 4.503 21.883 1.00 78.25 100 GLN A O 1
ATOM 833 N N . GLN A 1 101 ? -14.760 2.417 21.268 1.00 76.50 101 GLN A N 1
ATOM 834 C CA . GLN A 1 101 ? -14.410 1.961 22.617 1.00 76.50 101 GLN A CA 1
ATOM 835 C C . GLN A 1 101 ? -12.983 2.350 23.024 1.00 76.50 101 GLN A C 1
ATOM 837 O O . GLN A 1 101 ? -12.685 2.371 24.209 1.00 76.50 101 GLN A O 1
ATOM 842 N N . ILE A 1 102 ? -12.103 2.632 22.058 1.00 76.00 102 ILE A N 1
ATOM 843 C CA . ILE A 1 102 ? -10.707 3.025 22.306 1.00 76.00 102 ILE A CA 1
ATOM 844 C C . ILE A 1 102 ? -10.590 4.531 22.591 1.00 76.00 102 ILE A C 1
ATOM 846 O O . ILE A 1 102 ? -9.740 4.941 23.377 1.00 76.00 102 ILE A O 1
ATOM 850 N N . PHE A 1 103 ? -11.408 5.363 21.936 1.00 74.06 103 PHE A N 1
ATOM 851 C CA . PHE A 1 103 ? -11.351 6.827 22.059 1.00 74.06 103 PHE A CA 1
ATOM 852 C C . PHE A 1 103 ? -12.261 7.421 23.149 1.00 74.06 103 PHE A C 1
ATOM 854 O O . PHE A 1 103 ? -12.179 8.628 23.388 1.00 74.06 103 PHE A O 1
ATOM 861 N N . ILE A 1 104 ? -13.126 6.614 23.773 1.00 63.41 104 ILE A N 1
ATOM 862 C CA . ILE A 1 104 ? -13.995 6.995 24.904 1.00 63.41 104 ILE A CA 1
ATOM 863 C C . ILE A 1 104 ? -13.376 6.462 26.194 1.00 63.41 104 ILE A C 1
ATOM 865 O O . ILE A 1 104 ? -13.313 7.245 27.167 1.00 63.41 104 ILE A O 1
#

Foldseek 3Di:
DLVVLCVVCVPPPCSVVLSVLVVQLVVLCVQLVPDQFLVSVLSSLVSNLVSQLCNLCVVVVDPVSNVVSVVSNVVSVVVSVVSVVVQVVCCVPQVDGGPVSVVD

Secondary structure (DSSP, 8-state):
-HHHHHHHTTT-TTHHHHHHHHHHHHHHHHHHHT--BHHHHHHHHHHHHHHHHHHHTT-TT-HHHHHHHHHHHHHHHHHHHHHHHHHHHHHHHH---BHHHHH-

Organism: Panthera pardus (NCBI:txid9691)

InterPro domains:
  IPR001750 NADH:quinone oxidoreductase/Mrp antiporter, transmembrane domain [PF00361] (35-103)
  IPR003945 NADH-quinone oxidoreductase, chain 5-like [PTHR42829] (1-103)

Sequence (104 aa):
IMEFSMWYMHTDPYINRFFKYLLMFLITMMILVTANNLFQLFIGWEGVGIMSFLLIGWWYGRADANTAALQAILYNRIGDVGFITAMAWFLANMNAWDFQQIFI

Radius of gyration: 17.1 Å; chains: 1; bounding box: 31×17×54 Å

pLDDT: mean 88.25, std 6.01, range [63.41, 95.25]